Protein AF-A0AAW5MX05-F1 (afdb_monomer_lite)

Foldseek 3Di:
DPDKDAQAFDWDWDFDDDPPDPGTDTDTPGTDPRNHPMDDDDPDDDPVLVVQQPDPDQQRDKDKDKDWDADPPPRDIDIDMDIDGGGDPDDDPD

Structure (mmCIF, N/CA/C/O backbone):
data_AF-A0AAW5MX05-F1
#
_entry.id   AF-A0AAW5MX05-F1
#
loop_
_atom_site.group_PDB
_atom_site.id
_atom_site.type_symbol
_atom_site.label_atom_id
_atom_site.label_alt_id
_atom_site.label_comp_id
_atom_site.label_asym_id
_atom_site.label_entity_id
_atom_site.label_seq_id
_atom_site.pdbx_PDB_ins_code
_atom_site.Cartn_x
_atom_site.Cartn_y
_atom_site.Cartn_z
_atom_site.occupancy
_atom_site.B_iso_or_equiv
_atom_site.auth_seq_id
_atom_site.auth_comp_id
_atom_site.auth_asym_id
_atom_site.auth_atom_id
_atom_site.pdbx_PDB_model_num
ATOM 1 N N . VAL A 1 1 ? -5.545 4.377 14.541 1.00 77.12 1 VAL A N 1
ATOM 2 C CA . VAL A 1 1 ? -4.930 4.794 13.265 1.00 77.12 1 VAL A CA 1
ATOM 3 C C . VAL A 1 1 ? -5.290 6.246 13.083 1.00 77.12 1 VAL A C 1
ATOM 5 O O . VAL A 1 1 ? -6.475 6.548 13.069 1.00 77.12 1 VAL A O 1
ATOM 8 N N . GLU A 1 2 ? -4.298 7.123 13.093 1.00 85.06 2 GLU A N 1
ATOM 9 C CA . GLU A 1 2 ? -4.493 8.569 12.940 1.00 85.06 2 GLU A CA 1
ATOM 10 C C . GLU A 1 2 ? -4.441 8.974 11.467 1.00 85.06 2 GLU A C 1
ATOM 12 O O . GLU A 1 2 ? -5.224 9.808 11.026 1.00 85.06 2 GLU A O 1
ATOM 17 N N . SER A 1 3 ? -3.578 8.324 10.687 1.00 89.31 3 SER A N 1
ATOM 18 C CA . SER A 1 3 ? -3.421 8.552 9.253 1.00 89.31 3 SER A CA 1
ATOM 19 C C . SER A 1 3 ? -3.160 7.234 8.520 1.00 89.31 3 SER A C 1
ATOM 21 O O . SER A 1 3 ? -2.653 6.269 9.099 1.00 89.31 3 SER A O 1
ATOM 23 N N . LEU A 1 4 ? -3.538 7.193 7.241 1.00 91.81 4 LEU A N 1
ATOM 24 C CA . LEU A 1 4 ? -3.287 6.085 6.322 1.00 91.81 4 LEU A CA 1
ATOM 25 C C . LEU A 1 4 ? -2.903 6.655 4.957 1.00 91.81 4 LEU A C 1
ATOM 27 O O . LEU A 1 4 ? -3.679 7.395 4.351 1.00 91.81 4 LEU A O 1
ATOM 31 N N . THR A 1 5 ? -1.749 6.242 4.453 1.00 92.75 5 THR A N 1
ATOM 32 C CA . THR A 1 5 ? -1.314 6.473 3.079 1.00 92.75 5 THR A CA 1
ATOM 33 C C . THR A 1 5 ? -1.562 5.198 2.282 1.00 92.75 5 THR A C 1
ATOM 35 O O . THR A 1 5 ? -0.965 4.152 2.545 1.00 92.75 5 THR A O 1
ATOM 38 N N . LEU A 1 6 ? -2.478 5.279 1.313 1.00 91.31 6 LEU A N 1
ATOM 39 C CA . LEU A 1 6 ? -2.788 4.172 0.408 1.00 91.31 6 LEU A CA 1
ATOM 40 C C . LEU A 1 6 ? -1.580 3.851 -0.491 1.00 91.31 6 LEU A C 1
ATOM 42 O O . LEU A 1 6 ? -0.835 4.769 -0.850 1.00 91.31 6 LEU A O 1
ATOM 46 N N . PRO A 1 7 ? -1.415 2.587 -0.920 1.00 92.19 7 PRO A N 1
ATOM 47 C CA . PRO A 1 7 ? -0.340 2.221 -1.827 1.00 92.19 7 PRO A CA 1
ATOM 48 C C . PRO A 1 7 ? -0.459 2.980 -3.145 1.00 92.19 7 PRO A C 1
ATOM 50 O O . PRO A 1 7 ? -1.521 3.043 -3.774 1.00 92.19 7 PRO A O 1
ATOM 53 N N . LYS A 1 8 ? 0.658 3.565 -3.576 1.00 92.62 8 LYS A N 1
ATOM 54 C CA . LYS A 1 8 ? 0.734 4.274 -4.847 1.00 92.62 8 LYS A CA 1
ATOM 55 C C . LYS A 1 8 ? 1.120 3.285 -5.938 1.00 92.62 8 LYS A C 1
ATOM 57 O O . LYS A 1 8 ? 2.297 3.015 -6.138 1.00 92.62 8 LYS A O 1
ATOM 62 N N . PHE A 1 9 ? 0.132 2.793 -6.680 1.00 91.69 9 PHE A N 1
ATOM 63 C CA . PHE A 1 9 ? 0.366 1.858 -7.781 1.00 91.69 9 PHE A CA 1
ATOM 64 C C . PHE A 1 9 ? 1.099 2.529 -8.953 1.00 91.69 9 PHE A C 1
ATOM 66 O O . PHE A 1 9 ? 0.482 3.025 -9.898 1.00 91.69 9 PHE A O 1
ATOM 73 N N . THR A 1 10 ? 2.429 2.547 -8.891 1.00 94.31 10 THR A N 1
ATOM 74 C CA . THR A 1 10 ? 3.309 3.006 -9.967 1.00 94.31 10 THR A CA 1
ATOM 75 C C . THR A 1 10 ? 3.869 1.832 -10.762 1.00 94.31 10 THR A C 1
ATOM 77 O O . THR A 1 10 ? 4.029 0.715 -10.264 1.00 94.31 10 THR A O 1
ATOM 80 N N . ARG A 1 11 ? 4.137 2.091 -12.043 1.00 95.50 11 ARG A N 1
ATOM 81 C CA . ARG A 1 11 ? 4.785 1.158 -12.966 1.00 95.50 11 ARG A CA 1
ATOM 82 C C . ARG A 1 11 ? 6.212 1.614 -13.216 1.00 95.50 11 ARG A C 1
ATOM 84 O O . ARG A 1 11 ? 6.455 2.814 -13.365 1.00 95.50 11 ARG A O 1
ATOM 91 N N . LYS A 1 12 ? 7.130 0.660 -13.292 1.00 95.75 12 LYS A N 1
ATOM 92 C CA . LYS A 1 12 ? 8.518 0.901 -13.670 1.00 95.75 12 LYS A CA 1
ATOM 93 C C . LYS A 1 12 ? 8.614 0.864 -15.188 1.00 95.75 12 LYS A C 1
ATOM 95 O O . LYS A 1 12 ? 8.255 -0.137 -15.798 1.00 95.75 12 LYS A O 1
ATOM 100 N N . TYR A 1 13 ? 9.100 1.946 -15.786 1.00 95.88 13 TYR A N 1
ATOM 101 C CA . TYR A 1 13 ? 9.292 2.033 -17.231 1.00 95.88 13 TYR A CA 1
ATOM 102 C C . TYR A 1 13 ? 10.764 2.198 -17.578 1.00 95.88 13 TYR A C 1
ATOM 104 O O . TYR A 1 13 ? 11.479 2.964 -16.931 1.00 95.88 13 TYR A O 1
ATOM 112 N N . GLU A 1 14 ? 11.196 1.521 -18.636 1.00 95.19 14 GLU A N 1
ATOM 113 C CA . GLU A 1 14 ? 12.502 1.740 -19.250 1.00 95.19 14 GLU A CA 1
ATOM 114 C C . GLU A 1 14 ? 12.335 2.366 -20.634 1.00 95.19 14 GLU A C 1
ATOM 116 O O . GLU A 1 14 ? 11.515 1.930 -21.446 1.00 95.19 14 GLU A O 1
ATOM 121 N N . LYS A 1 15 ? 13.126 3.407 -20.915 1.00 95.50 15 LYS A N 1
ATOM 122 C CA . LYS A 1 15 ? 13.142 4.055 -22.226 1.00 95.50 15 LYS A CA 1
ATOM 123 C C . LYS A 1 15 ? 13.893 3.167 -23.209 1.00 95.50 15 LYS A C 1
ATOM 125 O O . LYS A 1 15 ? 15.121 3.134 -23.211 1.00 95.50 15 LYS A O 1
ATOM 130 N N . TYR A 1 16 ? 13.157 2.507 -24.091 1.00 94.75 16 TYR A N 1
ATOM 131 C CA . TYR A 1 16 ? 13.733 1.693 -25.150 1.00 94.75 16 TYR A CA 1
ATOM 132 C C . TYR A 1 16 ? 13.739 2.440 -26.484 1.00 94.75 16 TYR A C 1
ATOM 134 O O . TYR A 1 16 ? 12.742 3.042 -26.890 1.00 94.75 16 TYR A O 1
ATOM 142 N N . ARG A 1 17 ? 14.863 2.371 -27.204 1.00 95.19 17 ARG A N 1
ATOM 143 C CA . ARG A 1 17 ? 14.981 2.881 -28.574 1.00 95.19 17 ARG A CA 1
ATOM 144 C C . ARG A 1 17 ? 15.808 1.925 -29.427 1.00 95.19 17 ARG A C 1
ATOM 146 O O . ARG A 1 17 ? 17.030 1.882 -29.315 1.00 95.19 17 ARG A O 1
ATOM 153 N N . GLY A 1 18 ? 15.128 1.183 -30.295 1.00 93.12 18 GLY A N 1
ATOM 154 C CA . GLY A 1 18 ? 15.751 0.289 -31.267 1.00 93.12 18 GLY A CA 1
ATOM 155 C C . GLY A 1 18 ? 16.265 1.009 -32.520 1.00 93.12 18 GLY A C 1
ATOM 156 O O . GLY A 1 18 ? 15.985 2.189 -32.760 1.00 93.12 18 GLY A O 1
ATOM 157 N N . GLY A 1 19 ? 17.005 0.274 -33.354 1.00 94.25 19 GLY A N 1
ATOM 158 C CA . GLY A 1 19 ? 17.442 0.752 -34.667 1.00 94.25 19 GLY A CA 1
ATOM 159 C C . GLY A 1 19 ? 16.250 1.101 -35.563 1.00 94.25 19 GLY A C 1
ATOM 160 O O . GLY A 1 19 ? 15.283 0.350 -35.637 1.00 94.25 19 GLY A O 1
ATOM 161 N N . GLY A 1 20 ? 16.305 2.257 -36.229 1.00 93.94 20 GLY A N 1
ATOM 162 C CA . GLY A 1 20 ? 15.219 2.743 -37.090 1.00 93.94 20 GLY A CA 1
ATOM 163 C C . GLY A 1 20 ? 14.084 3.472 -36.360 1.00 93.94 20 GLY A C 1
ATOM 164 O O . GLY A 1 20 ? 13.156 3.937 -37.017 1.00 93.94 20 GLY A O 1
ATOM 165 N N . MET A 1 21 ? 14.148 3.629 -35.030 1.00 95.31 21 MET A N 1
ATOM 166 C CA . MET A 1 21 ? 13.110 4.347 -34.282 1.00 95.31 21 MET A CA 1
ATOM 167 C C . MET A 1 21 ? 13.383 5.864 -34.216 1.00 95.31 21 MET A C 1
ATOM 169 O O . MET A 1 21 ? 14.445 6.287 -33.729 1.00 95.31 21 MET A O 1
ATOM 173 N N . PRO A 1 22 ? 12.425 6.720 -34.629 1.00 92.19 22 PRO A N 1
ATOM 174 C CA . PRO A 1 22 ? 12.572 8.176 -34.557 1.00 92.19 22 PRO A CA 1
ATOM 175 C C . PRO A 1 22 ? 12.492 8.724 -33.120 1.00 92.19 22 PRO A C 1
ATOM 177 O O . PRO A 1 22 ? 12.953 9.835 -32.875 1.00 92.19 22 PRO A O 1
ATOM 180 N N . GLY A 1 23 ? 11.990 7.940 -32.159 1.00 92.62 23 GLY A N 1
ATOM 181 C CA . GLY A 1 23 ? 11.902 8.291 -30.738 1.00 92.62 23 GLY A CA 1
ATOM 182 C C . GLY A 1 23 ? 11.948 7.059 -29.829 1.00 92.62 23 GLY A C 1
ATOM 183 O O . GLY A 1 23 ? 11.876 5.930 -30.314 1.00 92.62 23 GLY A O 1
ATOM 184 N N . ALA A 1 24 ? 12.109 7.284 -28.524 1.00 93.06 24 ALA A N 1
ATOM 185 C CA . ALA A 1 24 ? 12.073 6.229 -27.511 1.00 93.06 24 ALA A CA 1
ATOM 186 C C . ALA A 1 24 ? 10.632 5.924 -27.079 1.00 93.06 24 ALA A C 1
ATOM 188 O O . ALA A 1 24 ? 9.782 6.816 -27.077 1.00 93.06 24 ALA A O 1
ATOM 189 N N . VAL A 1 25 ? 10.385 4.680 -26.679 1.00 94.38 25 VAL A N 1
ATOM 190 C CA . VAL A 1 25 ? 9.098 4.199 -26.162 1.00 94.38 25 VAL A CA 1
ATOM 191 C C . VAL A 1 25 ? 9.298 3.695 -24.736 1.00 94.38 25 VAL A C 1
ATOM 193 O O . VAL A 1 25 ? 10.377 3.210 -24.400 1.00 94.38 25 VAL A O 1
ATOM 196 N N . ASP A 1 26 ? 8.273 3.826 -23.900 1.00 95.75 26 ASP A N 1
ATOM 197 C CA . ASP A 1 26 ? 8.283 3.291 -22.540 1.00 95.75 26 ASP A CA 1
ATOM 198 C C . ASP A 1 26 ? 7.935 1.803 -22.550 1.00 95.75 26 ASP A C 1
ATOM 200 O O . ASP A 1 26 ? 6.848 1.414 -22.979 1.00 95.75 26 ASP A O 1
ATOM 204 N N . VAL A 1 27 ? 8.861 0.973 -22.075 1.00 95.19 27 VAL A N 1
ATOM 205 C CA . VAL A 1 27 ? 8.650 -0.463 -21.871 1.00 95.19 27 VAL A CA 1
ATOM 206 C C . VAL A 1 27 ? 8.277 -0.693 -20.412 1.00 95.19 27 VAL A C 1
ATOM 208 O O . VAL A 1 27 ? 9.037 -0.321 -19.523 1.00 95.19 27 VAL A O 1
ATOM 211 N N . ASP A 1 28 ? 7.103 -1.282 -20.173 1.00 95.69 28 ASP A N 1
ATOM 212 C CA . ASP A 1 28 ? 6.616 -1.632 -18.832 1.00 95.69 28 ASP A CA 1
ATOM 213 C C . ASP A 1 28 ? 7.417 -2.820 -18.271 1.00 95.69 28 ASP A C 1
ATOM 215 O O . ASP A 1 28 ? 7.416 -3.909 -18.849 1.00 95.69 28 ASP A O 1
ATOM 219 N N . LEU A 1 29 ? 8.093 -2.604 -17.143 1.00 95.88 29 LEU A N 1
ATOM 220 C CA . LEU A 1 29 ? 8.845 -3.614 -16.392 1.00 95.88 29 LEU A CA 1
ATOM 221 C C . LEU A 1 29 ? 8.078 -4.127 -15.161 1.00 95.88 29 LEU A C 1
ATOM 223 O O . LEU A 1 29 ? 8.645 -4.821 -14.318 1.00 95.88 29 LEU A O 1
ATOM 227 N N . GLY A 1 30 ? 6.788 -3.812 -15.057 1.00 95.75 30 GLY A N 1
ATOM 228 C CA . GLY A 1 30 ? 5.918 -4.213 -13.962 1.00 95.75 30 GLY A CA 1
ATOM 229 C C . GLY A 1 30 ? 5.751 -3.126 -12.905 1.00 95.75 30 GLY A C 1
ATOM 230 O O . GLY A 1 30 ? 5.917 -1.932 -13.157 1.00 95.75 30 GLY A O 1
ATOM 231 N N . LEU A 1 31 ? 5.343 -3.547 -11.708 1.00 95.25 31 LEU A N 1
ATOM 232 C CA . LEU A 1 31 ? 5.190 -2.646 -10.570 1.00 95.25 31 LEU A CA 1
ATOM 233 C C . LEU A 1 31 ? 6.546 -2.083 -10.137 1.00 95.25 31 LEU A C 1
ATOM 235 O O . LEU A 1 31 ? 7.564 -2.767 -10.199 1.00 95.25 31 LEU A O 1
ATOM 239 N N . ASP A 1 32 ? 6.530 -0.832 -9.693 1.00 93.69 32 ASP A N 1
ATOM 240 C CA . ASP A 1 32 ? 7.673 -0.216 -9.024 1.00 93.69 32 ASP A CA 1
ATOM 241 C C . ASP A 1 32 ? 7.980 -0.921 -7.689 1.00 93.69 32 ASP A C 1
ATOM 243 O O . ASP A 1 32 ? 7.097 -1.529 -7.077 1.00 93.69 32 ASP A O 1
ATOM 247 N N . ASP A 1 33 ? 9.216 -0.796 -7.209 1.00 89.56 33 ASP A N 1
ATOM 248 C CA . ASP A 1 33 ? 9.743 -1.518 -6.044 1.00 89.56 33 ASP A CA 1
ATOM 249 C C . ASP A 1 33 ? 8.973 -1.170 -4.749 1.00 89.56 33 ASP A C 1
ATOM 251 O O . ASP A 1 33 ? 8.864 -1.998 -3.844 1.00 89.56 33 ASP A O 1
ATOM 255 N N . SER A 1 34 ? 8.384 0.031 -4.692 1.00 89.19 34 SER A N 1
ATOM 256 C CA . SER A 1 34 ? 7.555 0.539 -3.586 1.00 89.19 34 SER A CA 1
ATOM 257 C C . SER A 1 34 ? 6.075 0.715 -3.953 1.00 89.19 34 SER A C 1
ATOM 259 O O . SER A 1 34 ? 5.315 1.310 -3.191 1.00 89.19 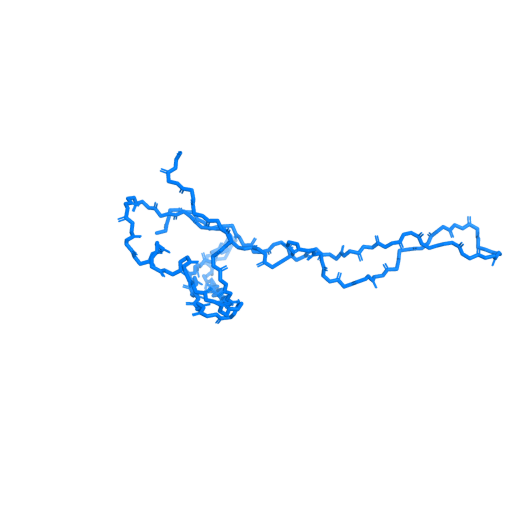34 SER A O 1
ATOM 261 N N . ALA A 1 35 ? 5.618 0.190 -5.096 1.00 90.81 35 ALA A N 1
ATOM 262 C CA . ALA A 1 35 ? 4.244 0.404 -5.571 1.00 90.81 35 ALA A CA 1
ATOM 263 C C . ALA A 1 35 ? 3.156 -0.189 -4.652 1.00 90.81 35 ALA A C 1
ATOM 265 O O . ALA A 1 35 ? 1.978 0.147 -4.785 1.00 90.81 35 ALA A O 1
ATOM 266 N N . LEU A 1 36 ? 3.542 -1.102 -3.756 1.00 92.19 36 LEU A N 1
ATOM 267 C CA . LEU A 1 36 ? 2.660 -1.778 -2.802 1.00 92.19 36 LEU A CA 1
ATOM 268 C C . LEU A 1 36 ? 2.893 -1.335 -1.347 1.00 92.19 36 LEU A C 1
ATOM 270 O O . LEU A 1 36 ? 2.219 -1.846 -0.450 1.00 92.19 36 LEU A O 1
ATOM 274 N N . ASP A 1 37 ? 3.818 -0.402 -1.103 1.00 92.75 37 ASP A N 1
ATOM 275 C CA . ASP A 1 37 ? 4.098 0.092 0.245 1.00 92.75 37 ASP A CA 1
ATOM 276 C C . ASP A 1 37 ? 2.865 0.843 0.780 1.00 92.75 37 ASP A C 1
ATOM 278 O O . ASP A 1 37 ? 2.260 1.660 0.090 1.00 92.75 37 ASP A O 1
ATOM 282 N N . THR A 1 38 ? 2.456 0.524 2.007 1.00 93.56 38 THR A N 1
ATOM 283 C CA . THR A 1 38 ? 1.324 1.150 2.705 1.00 93.56 38 THR A CA 1
ATOM 284 C C . THR A 1 38 ? 1.828 1.654 4.044 1.00 93.56 38 THR A C 1
ATOM 286 O O . THR A 1 38 ? 2.420 0.887 4.803 1.00 93.56 38 THR A O 1
ATOM 289 N N . GLU A 1 39 ? 1.569 2.919 4.344 1.00 93.56 39 GLU A N 1
ATOM 290 C CA . GLU A 1 39 ? 2.014 3.561 5.579 1.00 93.56 39 GLU A CA 1
ATOM 291 C C . GLU A 1 39 ? 0.800 3.946 6.417 1.00 93.56 39 GLU A C 1
ATOM 293 O O . GLU A 1 39 ? -0.207 4.420 5.891 1.00 93.56 39 GLU A O 1
ATOM 298 N N . PHE A 1 40 ? 0.868 3.732 7.726 1.00 93.44 40 PHE A N 1
ATOM 299 C CA . PHE A 1 40 ? -0.178 4.157 8.644 1.00 93.44 40 PHE A CA 1
ATOM 300 C C . PHE A 1 40 ? 0.437 4.576 9.973 1.00 93.44 40 PHE A C 1
ATOM 302 O O . PHE A 1 40 ? 1.370 3.940 10.461 1.00 93.44 40 PHE A O 1
ATOM 309 N N . SER A 1 41 ? -0.128 5.610 10.586 1.00 92.31 41 SER A N 1
ATOM 310 C CA . SER A 1 41 ? 0.275 6.059 11.917 1.00 92.31 41 SER A CA 1
ATOM 311 C C . SER A 1 41 ? -0.782 5.671 12.940 1.00 92.31 41 SER A C 1
ATOM 313 O O . SER A 1 41 ? -1.985 5.633 12.656 1.00 92.31 41 SER A O 1
ATOM 315 N N . ILE A 1 42 ? -0.353 5.380 14.161 1.00 90.19 42 ILE A N 1
ATOM 316 C CA . ILE A 1 42 ? -1.238 5.132 15.297 1.00 90.19 42 ILE A CA 1
ATOM 317 C C . ILE A 1 42 ? -0.845 6.043 16.455 1.00 90.19 42 ILE A C 1
ATOM 319 O O . ILE A 1 42 ? 0.332 6.324 16.653 1.00 90.19 42 ILE A O 1
ATOM 323 N N . GLY A 1 43 ? -1.836 6.478 17.230 1.00 88.38 43 GLY A N 1
ATOM 324 C CA . GLY A 1 43 ? -1.583 7.188 18.474 1.00 88.38 43 GLY A CA 1
ATOM 325 C C . GLY A 1 43 ? -1.105 6.224 19.561 1.00 88.38 43 GLY A C 1
ATOM 326 O O . GLY A 1 43 ? -1.713 5.172 19.772 1.00 88.38 43 GLY A O 1
ATOM 327 N N . GLY A 1 44 ? -0.045 6.610 20.271 1.00 87.25 44 GLY A N 1
ATOM 328 C CA . GLY A 1 44 ? 0.517 5.856 21.393 1.00 87.25 44 GLY A CA 1
ATOM 329 C C . GLY A 1 44 ? 1.403 4.671 20.993 1.00 87.25 44 GLY A C 1
ATOM 330 O O . GLY A 1 44 ? 1.652 4.399 19.823 1.00 87.25 44 GLY A O 1
ATOM 331 N N . THR A 1 45 ? 1.915 3.957 21.997 1.00 85.25 45 THR A N 1
ATOM 332 C CA . THR A 1 45 ? 2.760 2.772 21.795 1.00 85.25 45 THR A CA 1
ATOM 333 C C . THR A 1 45 ? 1.897 1.523 21.694 1.00 85.25 45 THR A C 1
ATOM 335 O O . THR A 1 45 ? 1.225 1.177 22.664 1.00 85.25 45 THR A O 1
ATOM 338 N N . GLU A 1 46 ? 1.970 0.806 20.566 1.00 87.81 46 GLU A N 1
ATOM 339 C CA . GLU A 1 46 ? 1.270 -0.471 20.418 1.00 87.81 46 GLU A CA 1
ATOM 340 C C . GLU A 1 46 ? 2.219 -1.671 20.296 1.00 87.81 46 GLU A C 1
ATOM 342 O O . GLU A 1 46 ? 2.968 -1.828 19.330 1.00 87.81 46 GLU A O 1
ATOM 347 N N . LEU A 1 47 ? 2.149 -2.571 21.279 1.00 90.00 47 LEU A N 1
ATOM 348 C CA . LEU A 1 47 ? 3.024 -3.734 21.432 1.00 90.00 47 LEU A CA 1
ATOM 349 C C . LEU A 1 47 ? 2.886 -4.730 20.272 1.00 90.00 47 LEU A C 1
ATOM 351 O O . LEU A 1 47 ? 3.842 -5.438 19.938 1.00 90.00 47 LEU A O 1
ATOM 355 N N . LEU A 1 48 ? 1.697 -4.817 19.668 1.00 90.69 48 LEU A N 1
ATOM 356 C CA . LEU A 1 48 ? 1.439 -5.728 18.554 1.00 90.69 48 LEU A CA 1
ATOM 357 C C . LEU A 1 48 ? 2.336 -5.415 17.347 1.00 90.69 48 LEU A C 1
ATOM 359 O O . LEU A 1 48 ? 2.855 -6.352 16.741 1.00 90.69 48 LEU A O 1
ATOM 363 N N . LEU A 1 49 ? 2.559 -4.133 17.036 1.00 89.62 49 LEU A N 1
ATOM 364 C CA . LEU A 1 49 ? 3.384 -3.715 15.896 1.00 89.62 49 LEU A CA 1
ATOM 365 C C . LEU A 1 49 ? 4.838 -4.163 16.066 1.00 89.62 49 LEU A C 1
ATOM 367 O O . LEU A 1 49 ? 5.409 -4.777 15.164 1.00 89.62 49 LEU A O 1
ATOM 371 N N . PHE A 1 50 ? 5.400 -3.981 17.263 1.00 89.25 50 PHE A N 1
ATOM 372 C CA . PHE A 1 50 ? 6.758 -4.431 17.578 1.00 89.25 50 PHE A CA 1
ATOM 373 C C . PHE A 1 50 ? 6.901 -5.955 17.509 1.00 89.25 50 PHE A C 1
ATOM 375 O O . PHE A 1 50 ? 7.883 -6.466 16.974 1.00 89.25 50 PHE A O 1
ATOM 382 N N . LYS A 1 51 ? 5.900 -6.708 17.985 1.00 91.56 51 LYS A N 1
ATOM 383 C CA . LYS A 1 51 ? 5.885 -8.176 17.846 1.00 91.56 51 LYS A CA 1
ATOM 384 C C . LYS A 1 51 ? 5.797 -8.614 16.383 1.00 91.56 51 LYS A C 1
ATOM 386 O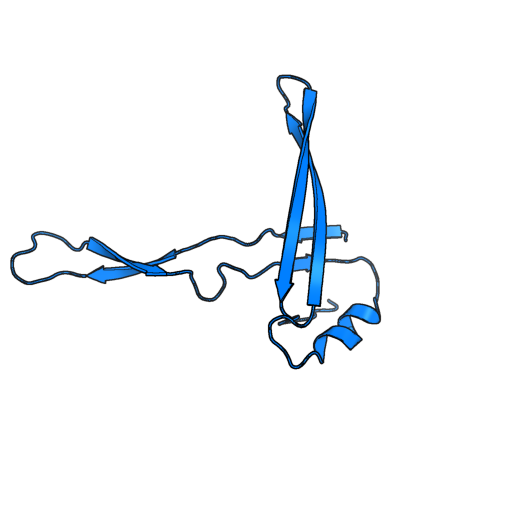 O . LYS A 1 51 ? 6.378 -9.629 16.002 1.00 91.56 51 LYS A O 1
ATOM 391 N N . GLN A 1 52 ? 5.047 -7.876 15.574 1.00 93.50 52 GLN A N 1
ATOM 392 C CA . GLN A 1 52 ? 4.846 -8.159 14.159 1.00 93.50 52 GLN A CA 1
ATOM 393 C C . GLN A 1 52 ? 6.074 -7.831 13.296 1.00 93.50 52 GLN A C 1
ATOM 395 O O . GLN A 1 52 ? 6.279 -8.503 12.287 1.00 93.50 52 GLN A O 1
ATOM 400 N N . MET A 1 53 ? 6.923 -6.885 13.708 1.00 91.56 53 MET A N 1
ATOM 401 C CA . MET A 1 53 ? 8.173 -6.543 13.012 1.00 91.56 53 MET A CA 1
ATOM 402 C C . MET A 1 53 ? 9.104 -7.755 12.822 1.00 91.56 53 MET A C 1
ATOM 404 O O . MET A 1 53 ? 9.797 -7.868 11.819 1.00 91.56 53 MET A O 1
ATOM 408 N N . GLY A 1 54 ? 9.078 -8.717 13.751 1.00 90.06 54 GLY A N 1
ATOM 409 C CA . GLY A 1 54 ? 9.876 -9.947 13.673 1.00 90.06 54 GLY A CA 1
ATOM 410 C C . GLY A 1 54 ? 9.323 -11.040 12.747 1.00 90.06 54 GLY A C 1
ATOM 411 O O . GLY A 1 54 ? 9.818 -12.168 12.779 1.00 90.06 54 GLY A O 1
ATOM 412 N N . LYS A 1 55 ? 8.267 -10.784 11.962 1.00 94.38 55 LYS A N 1
ATOM 413 C CA . LYS A 1 55 ? 7.677 -11.802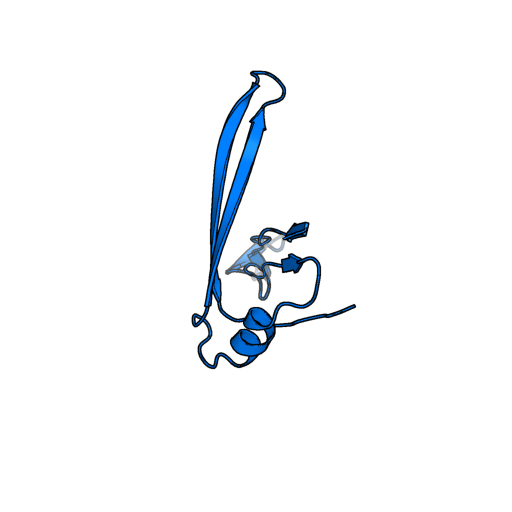 11.078 1.00 94.38 55 LYS A CA 1
ATOM 414 C C . LYS A 1 55 ? 8.616 -12.151 9.918 1.00 94.38 55 LYS A C 1
ATOM 416 O O . LYS A 1 55 ? 8.985 -11.301 9.116 1.00 94.38 55 LYS A O 1
ATOM 421 N N . ALA A 1 56 ? 8.960 -13.437 9.810 1.00 91.19 56 ALA A N 1
ATOM 422 C CA . ALA A 1 56 ? 9.908 -13.934 8.812 1.00 91.19 56 ALA A CA 1
ATOM 423 C C . ALA A 1 56 ? 9.339 -13.964 7.383 1.00 91.19 56 ALA A C 1
ATOM 425 O O . ALA A 1 56 ? 10.063 -13.687 6.426 1.00 91.19 56 ALA A O 1
ATOM 426 N N . THR A 1 57 ? 8.058 -14.311 7.225 1.00 94.38 57 THR A N 1
ATOM 427 C CA . THR A 1 57 ? 7.437 -14.418 5.900 1.00 94.38 57 THR A CA 1
ATOM 428 C C . THR A 1 57 ? 6.986 -13.053 5.393 1.00 94.38 57 THR A C 1
ATOM 430 O O . THR A 1 57 ? 6.525 -12.204 6.157 1.00 94.38 57 THR A O 1
ATOM 433 N N . VAL A 1 58 ? 7.113 -12.844 4.081 1.00 91.62 58 VAL A N 1
ATOM 434 C CA . VAL A 1 58 ? 6.746 -11.585 3.412 1.00 91.62 58 VAL A CA 1
ATOM 435 C C . VAL A 1 58 ? 5.238 -11.319 3.469 1.00 91.62 58 VAL A C 1
ATOM 437 O O . VAL A 1 58 ? 4.832 -10.175 3.365 1.00 91.62 58 VAL A O 1
ATOM 440 N N . ASP A 1 59 ? 4.414 -12.339 3.697 1.00 92.94 59 ASP A N 1
ATOM 441 C CA . ASP A 1 59 ? 2.947 -12.296 3.743 1.00 92.94 59 ASP A CA 1
ATOM 442 C C . ASP A 1 59 ? 2.366 -12.550 5.154 1.00 92.94 59 ASP A C 1
ATOM 444 O O . ASP A 1 59 ? 1.176 -12.853 5.317 1.00 92.94 59 ASP A O 1
ATOM 448 N N . GLY A 1 60 ? 3.211 -12.481 6.186 1.00 92.75 60 GLY A N 1
ATOM 449 C CA . GLY A 1 60 ? 2.897 -12.942 7.541 1.00 92.75 60 GLY A CA 1
ATOM 450 C C . GLY A 1 60 ? 1.889 -12.090 8.317 1.00 92.75 60 GLY A C 1
ATOM 451 O O . GLY A 1 60 ? 1.467 -12.500 9.403 1.00 92.75 60 GLY A O 1
ATOM 452 N N . ILE A 1 61 ? 1.508 -10.922 7.796 1.00 94.94 61 ILE A N 1
ATOM 453 C CA . ILE A 1 61 ? 0.593 -9.969 8.427 1.00 94.94 61 ILE A CA 1
ATOM 454 C C . ILE A 1 61 ? -0.490 -9.592 7.422 1.00 94.94 61 ILE A C 1
ATOM 456 O O . ILE A 1 61 ? -0.186 -9.178 6.308 1.00 94.94 61 ILE A O 1
ATOM 460 N N . GLN A 1 62 ? -1.753 -9.699 7.827 1.00 94.81 62 GLN A N 1
ATOM 461 C CA . GLN A 1 62 ? -2.884 -9.155 7.082 1.00 94.81 62 GLN A CA 1
ATOM 462 C C . GLN A 1 62 ? -3.461 -7.968 7.850 1.00 94.81 62 GLN A C 1
ATOM 464 O O . GLN A 1 62 ? -3.738 -8.084 9.044 1.00 94.81 62 GLN A O 1
ATOM 469 N N . LEU A 1 63 ? -3.653 -6.851 7.156 1.00 93.75 63 LEU A N 1
ATOM 470 C CA . LEU A 1 63 ? -4.308 -5.658 7.677 1.00 93.75 63 LEU A CA 1
ATOM 471 C C . LEU A 1 63 ? -5.523 -5.331 6.811 1.00 93.75 63 LEU A C 1
ATOM 473 O O . LEU A 1 63 ? -5.524 -5.558 5.599 1.00 93.75 63 LEU A O 1
ATOM 477 N N . ARG A 1 64 ? -6.557 -4.791 7.452 1.00 94.69 64 ARG A N 1
ATOM 478 C CA . ARG A 1 64 ? -7.776 -4.309 6.807 1.00 94.69 64 ARG A CA 1
ATOM 479 C C . ARG A 1 64 ? -8.049 -2.895 7.296 1.00 94.69 64 ARG A C 1
ATOM 481 O O . ARG A 1 64 ? -8.229 -2.689 8.493 1.00 94.69 64 ARG A O 1
ATOM 488 N N . PHE A 1 65 ? -8.112 -1.954 6.365 1.00 92.94 65 PHE A N 1
ATOM 489 C CA . PHE A 1 65 ? -8.509 -0.577 6.612 1.00 92.94 65 PHE A CA 1
ATOM 490 C C . PHE A 1 65 ? -9.873 -0.337 5.975 1.00 92.94 65 PHE A C 1
ATOM 492 O O . PHE A 1 65 ? -10.089 -0.672 4.814 1.00 92.94 65 PHE A O 1
ATOM 499 N N . THR A 1 66 ? -10.795 0.238 6.735 1.00 94.12 66 THR A N 1
ATOM 500 C CA . THR A 1 66 ? -12.148 0.565 6.277 1.00 94.12 66 THR A CA 1
ATOM 501 C C . THR A 1 66 ? -12.355 2.065 6.389 1.00 94.12 66 THR A C 1
ATOM 503 O O . THR A 1 66 ? -12.094 2.641 7.445 1.00 94.12 66 THR A O 1
ATOM 506 N N . GLY A 1 67 ? -12.845 2.685 5.325 1.00 90.94 67 GLY A N 1
ATOM 507 C CA . GLY A 1 67 ? -13.213 4.092 5.279 1.00 90.94 67 GLY A CA 1
ATOM 508 C C . GLY A 1 67 ? -14.495 4.295 4.480 1.00 90.94 67 GLY A C 1
ATOM 509 O O . GLY A 1 67 ? -15.066 3.354 3.929 1.00 90.94 67 GLY A O 1
ATOM 510 N N . SER A 1 68 ? -14.951 5.537 4.409 1.00 92.94 68 SER A N 1
ATOM 511 C CA . SER A 1 68 ? -16.085 5.921 3.576 1.00 92.94 68 SER A CA 1
ATOM 512 C C . SER A 1 68 ? -15.785 7.227 2.864 1.00 92.94 68 SER A C 1
ATOM 514 O O . SER A 1 68 ? -15.263 8.154 3.480 1.00 92.94 68 SER A O 1
ATOM 516 N N . ILE A 1 69 ? -16.139 7.302 1.588 1.00 91.50 69 ILE A N 1
ATOM 517 C CA . ILE A 1 69 ? -16.086 8.529 0.800 1.00 91.50 69 ILE A CA 1
ATOM 518 C C . ILE A 1 69 ? -17.521 9.005 0.638 1.00 91.50 69 ILE A C 1
ATOM 520 O O . ILE A 1 69 ? -18.381 8.243 0.197 1.00 91.50 69 ILE A O 1
ATOM 524 N N . GLN A 1 70 ? -17.780 10.252 1.013 1.00 94.31 70 GLN A N 1
ATOM 525 C CA . GLN A 1 70 ? -19.056 10.893 0.746 1.00 94.31 70 GLN A CA 1
ATOM 526 C C . GLN A 1 70 ? -18.915 11.782 -0.481 1.00 94.31 70 GLN A C 1
ATOM 528 O O . GLN A 1 70 ? -17.947 12.528 -0.613 1.00 94.31 70 GLN A O 1
ATOM 533 N N . ARG A 1 71 ? -19.879 11.677 -1.390 1.00 92.25 71 ARG A N 1
ATOM 534 C CA . ARG A 1 71 ? -19.981 12.579 -2.528 1.00 92.25 71 ARG A CA 1
ATOM 535 C C . ARG A 1 71 ? -20.542 13.930 -2.094 1.00 92.25 71 ARG A C 1
ATOM 537 O O . ARG A 1 71 ? -21.621 13.983 -1.505 1.00 92.25 71 ARG A O 1
ATOM 544 N N . ASP A 1 72 ? -19.856 15.007 -2.463 1.00 91.81 72 ASP A N 1
ATOM 545 C CA . ASP A 1 72 ? -20.275 16.377 -2.131 1.00 91.81 72 ASP A CA 1
ATOM 546 C C . ASP A 1 72 ? -21.544 16.825 -2.879 1.00 91.81 72 ASP A C 1
ATOM 548 O O . ASP A 1 72 ? -22.275 17.685 -2.394 1.00 91.81 72 ASP A O 1
ATOM 552 N N . ASP A 1 73 ? -21.829 16.259 -4.056 1.00 92.44 73 ASP A N 1
ATOM 553 C CA . ASP A 1 73 ? -22.953 16.665 -4.914 1.00 92.44 73 ASP A CA 1
ATOM 554 C C . ASP A 1 73 ? -24.295 16.019 -4.528 1.00 92.44 73 ASP A C 1
ATOM 556 O O . ASP A 1 73 ? -25.354 16.633 -4.649 1.00 92.44 73 ASP A O 1
ATOM 560 N N . THR A 1 74 ? -24.252 14.772 -4.070 1.00 93.38 74 THR A N 1
ATOM 561 C CA . THR A 1 74 ? -25.420 13.902 -3.863 1.00 93.38 74 THR A CA 1
ATOM 562 C C . THR A 1 74 ? -25.584 13.467 -2.411 1.00 93.38 74 THR A C 1
ATOM 564 O O . THR A 1 74 ? -26.650 12.985 -2.033 1.00 93.38 74 THR A O 1
ATOM 567 N N . GLY A 1 75 ? -24.544 13.615 -1.587 1.00 89.44 75 GLY A N 1
ATOM 568 C CA . GLY A 1 75 ? -24.519 13.126 -0.212 1.00 89.44 75 GLY A CA 1
ATOM 569 C C . GLY A 1 75 ? -24.432 11.601 -0.094 1.00 89.44 75 GLY A C 1
ATOM 570 O O . GLY A 1 75 ? -24.442 11.094 1.028 1.00 89.44 75 GLY A O 1
ATOM 571 N N . GLU A 1 76 ? -24.335 10.875 -1.213 1.00 93.75 76 GLU A N 1
ATOM 572 C CA . GLU A 1 76 ? -24.204 9.419 -1.240 1.00 93.75 76 GLU A CA 1
ATOM 573 C C . GLU A 1 76 ? -22.882 8.989 -0.590 1.00 93.75 76 GLU A C 1
ATOM 575 O O . GLU A 1 76 ? -21.822 9.563 -0.856 1.00 93.75 76 GLU A O 1
ATOM 580 N N . VAL A 1 77 ? -22.953 7.976 0.275 1.00 93.75 77 VAL A N 1
ATOM 581 C CA . VAL A 1 77 ? -21.801 7.449 1.011 1.00 93.75 77 VAL A CA 1
ATOM 582 C C . VAL A 1 77 ? -21.389 6.114 0.412 1.00 93.75 77 VAL A C 1
ATOM 584 O O . VAL A 1 77 ? -22.163 5.157 0.404 1.00 93.75 77 VAL A O 1
ATOM 587 N N . GLN A 1 78 ? -20.140 6.0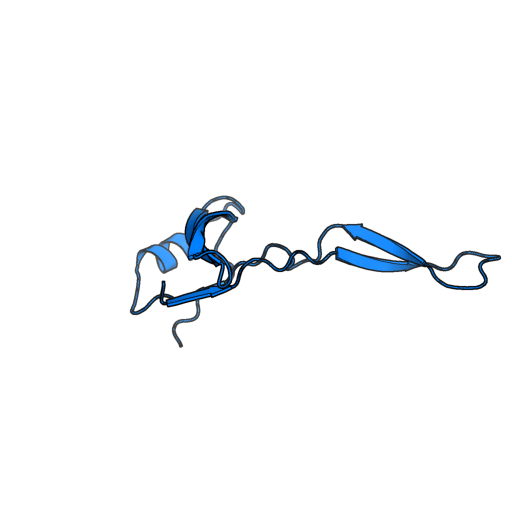32 -0.032 1.00 94.56 78 GLN A N 1
ATOM 588 C CA . GLN A 1 78 ? -19.531 4.812 -0.535 1.00 94.56 78 GLN A CA 1
ATOM 589 C C . GLN A 1 78 ? -18.536 4.262 0.487 1.00 94.56 78 GLN A C 1
ATOM 591 O O . GLN A 1 78 ? -17.597 4.950 0.887 1.00 94.56 78 GLN A O 1
ATOM 596 N N . ALA A 1 79 ? -18.716 3.004 0.890 1.00 93.50 79 ALA A N 1
ATOM 597 C CA . ALA A 1 79 ? -17.737 2.301 1.712 1.00 93.50 79 ALA A CA 1
ATOM 598 C C . ALA A 1 79 ? -16.515 1.901 0.868 1.00 93.50 79 ALA A C 1
ATOM 600 O O . ALA A 1 79 ? -16.657 1.393 -0.245 1.00 93.50 79 ALA A O 1
ATOM 601 N N . VAL A 1 80 ? -15.319 2.107 1.417 1.00 92.25 80 VAL A N 1
ATOM 602 C CA . VA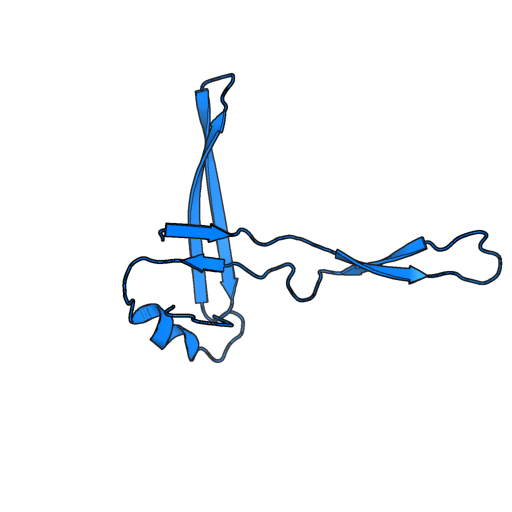L A 1 80 ? -14.037 1.744 0.807 1.00 92.25 80 VAL A CA 1
ATOM 603 C C . VAL A 1 80 ? -13.272 0.855 1.777 1.00 92.25 80 VAL A C 1
ATOM 605 O O . VAL A 1 80 ? -13.079 1.206 2.940 1.00 92.25 80 VAL A O 1
ATOM 608 N N . GLU A 1 81 ? -12.816 -0.296 1.295 1.00 93.44 81 GLU A N 1
ATOM 609 C CA . GLU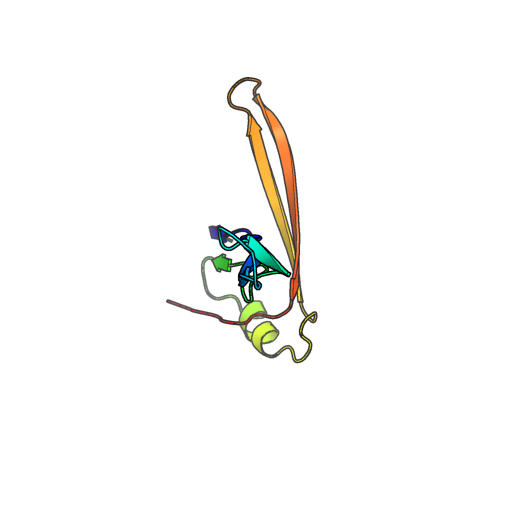 A 1 81 ? -12.013 -1.237 2.071 1.00 93.44 81 GLU A CA 1
ATOM 610 C C . GLU A 1 81 ? -10.673 -1.482 1.374 1.00 93.44 81 GLU A C 1
ATOM 612 O O . GLU A 1 81 ? -10.625 -1.789 0.183 1.00 93.44 81 GLU A O 1
ATOM 617 N N . LEU A 1 82 ? -9.584 -1.372 2.134 1.00 92.06 82 LEU A N 1
ATOM 618 C CA . LEU A 1 82 ? -8.241 -1.752 1.721 1.00 92.06 82 LEU A CA 1
ATOM 619 C C . LEU A 1 82 ? -7.798 -2.964 2.544 1.00 92.06 82 LEU A C 1
ATOM 621 O O . LEU A 1 82 ? -7.586 -2.861 3.752 1.00 92.06 82 LEU A O 1
ATOM 625 N N . VAL A 1 83 ? -7.607 -4.102 1.879 1.00 94.62 83 VAL A N 1
ATOM 626 C CA . VAL A 1 83 ? -7.010 -5.300 2.479 1.00 94.62 83 VAL A CA 1
ATOM 627 C C . VAL A 1 83 ? -5.601 -5.461 1.935 1.00 94.62 83 VAL A C 1
ATOM 629 O O . VAL A 1 83 ? -5.419 -5.665 0.736 1.00 94.62 83 VAL A O 1
ATOM 632 N N . VAL A 1 84 ? -4.610 -5.406 2.821 1.00 93.94 84 VAL A N 1
ATOM 633 C CA . VAL A 1 84 ? -3.203 -5.623 2.472 1.00 93.94 84 VAL A CA 1
ATOM 634 C C . VAL A 1 84 ? -2.651 -6.815 3.228 1.00 93.94 84 VAL A C 1
ATOM 636 O O . VAL A 1 84 ? -3.046 -7.111 4.359 1.00 93.94 84 VAL A O 1
ATOM 639 N N . ARG A 1 85 ? -1.720 -7.515 2.586 1.00 94.88 85 ARG A N 1
ATOM 640 C CA . ARG A 1 85 ? -0.975 -8.604 3.199 1.00 94.88 85 ARG A CA 1
ATOM 641 C C . ARG A 1 85 ? 0.501 -8.403 2.927 1.00 94.88 85 ARG A C 1
ATOM 643 O O . ARG A 1 85 ? 0.887 -8.186 1.785 1.00 94.88 85 ARG A O 1
ATOM 650 N N . GLY A 1 86 ? 1.300 -8.458 3.979 1.00 94.19 86 GLY A N 1
ATOM 651 C CA . GLY A 1 86 ? 2.696 -8.075 3.914 1.00 94.19 86 GLY A CA 1
ATOM 652 C C . GLY A 1 86 ? 3.449 -8.383 5.201 1.00 94.19 86 GLY A C 1
ATOM 653 O O . GLY A 1 86 ? 3.024 -9.192 6.033 1.00 94.19 86 GLY A O 1
ATOM 654 N N . ARG A 1 87 ? 4.559 -7.672 5.373 1.00 94.56 87 ARG A N 1
ATOM 655 C CA . ARG A 1 87 ? 5.318 -7.562 6.617 1.00 94.56 87 ARG A CA 1
ATOM 656 C C . ARG A 1 87 ? 5.676 -6.097 6.851 1.00 94.56 87 ARG A C 1
ATOM 658 O O . ARG A 1 87 ? 5.788 -5.344 5.886 1.00 94.56 87 ARG A O 1
ATOM 665 N N . HIS A 1 88 ? 5.899 -5.714 8.103 1.00 93.94 88 HIS A N 1
ATOM 666 C CA . HIS A 1 88 ? 6.376 -4.368 8.418 1.00 93.94 88 HIS A CA 1
ATOM 667 C C . HIS A 1 88 ? 7.821 -4.217 7.943 1.00 93.94 88 HIS A C 1
ATOM 669 O O . HIS A 1 88 ? 8.672 -5.051 8.252 1.00 93.94 88 HIS A O 1
ATOM 675 N N . LYS A 1 89 ? 8.074 -3.186 7.138 1.00 92.69 89 LYS A N 1
ATOM 676 C CA . LYS A 1 89 ? 9.412 -2.832 6.643 1.00 92.69 89 LYS A CA 1
ATOM 677 C C . LYS A 1 89 ? 10.123 -1.877 7.601 1.00 92.69 89 LYS A C 1
ATOM 679 O O . LYS A 1 89 ? 11.340 -1.943 7.726 1.00 92.69 89 LYS A O 1
ATOM 684 N N . GLU A 1 90 ? 9.351 -1.043 8.289 1.00 92.12 90 GLU A N 1
ATOM 685 C CA . GLU A 1 90 ? 9.816 0.014 9.178 1.00 92.12 90 GLU A CA 1
ATOM 686 C C . GLU A 1 90 ? 8.783 0.247 10.289 1.00 92.12 90 GLU A C 1
ATOM 688 O O . GLU A 1 90 ? 7.581 0.084 10.069 1.00 92.12 90 GLU A O 1
ATOM 693 N N . VAL A 1 91 ? 9.265 0.589 11.485 1.00 91.50 91 VAL A N 1
ATOM 694 C CA . VAL A 1 91 ? 8.462 1.094 12.603 1.00 91.50 91 VAL A CA 1
ATOM 695 C C . VAL A 1 91 ? 9.224 2.282 13.171 1.00 91.50 91 VAL A C 1
ATOM 697 O O . VAL A 1 91 ? 10.285 2.095 13.764 1.00 91.50 91 VAL A O 1
ATOM 700 N N . ASP A 1 92 ? 8.677 3.476 12.977 1.00 89.88 92 ASP A N 1
ATOM 701 C CA . ASP A 1 92 ? 9.196 4.724 13.528 1.00 89.88 92 ASP A CA 1
ATOM 702 C C . ASP A 1 92 ? 8.316 5.160 14.714 1.00 89.88 92 ASP A C 1
ATOM 704 O O . ASP A 1 92 ? 7.086 5.154 14.621 1.00 89.88 92 ASP A O 1
ATOM 708 N N . SER A 1 93 ? 8.935 5.468 15.857 1.00 81.19 93 SER A N 1
ATOM 709 C CA . SER A 1 93 ? 8.247 5.907 17.081 1.00 81.19 93 SER A CA 1
ATOM 710 C C . SER A 1 93 ? 8.308 7.421 17.311 1.00 81.19 93 SER A C 1
ATOM 712 O O . SER A 1 93 ? 7.839 7.875 18.359 1.00 81.19 93 SER A O 1
ATOM 714 N N . GLY A 1 94 ? 8.869 8.172 16.357 1.00 75.06 94 GLY A N 1
ATOM 715 C CA . GLY A 1 94 ? 9.051 9.623 16.414 1.00 75.06 94 GLY A CA 1
ATOM 716 C C . GLY A 1 94 ? 10.500 10.057 16.259 1.00 75.06 94 GLY A C 1
ATOM 717 O O . GLY A 1 94 ? 11.385 9.384 16.839 1.00 75.06 94 GLY A O 1
#

pLDDT: mean 92.21, std 3.49, range [75.06, 95.88]

Organism: NCBI:txid1499973

InterPro domains:
  IPR006498 Tail tube protein [PF04985] (1-94)

Sequence (94 aa):
VESLTLPKFTRKYEKYRGGGMPGAVDVDLGLDDSALDTEFSIGGTELLLFKQMGKATVDGIQLRFTGSIQRDDTGEVQAVELVVRGRHKEVDSG

Radius of gyration: 19.28 Å; chains: 1; bounding box: 43×31×59 Å

Secondary structure (DSSP, 8-state):
--EEE-----EEEEEE--TT-SS-EEEEEEE-TTTT--EEE-SS--HHHHHHHT--STT-EEEEEEEEEE-TTT--EEEEEEEEEE--S-----